Protein AF-A0A0S2TC74-F1 (afdb_monomer)

Radius of gyration: 46.34 Å; Cα contacts (8 Å, |Δi|>4): 31; chains: 1; bounding box: 77×21×131 Å

Secondary structure (DSSP, 8-state):
-HHHHHHHHHHHHHHHHHHHHHHHHHHHHHHHHHHHHHHHHHHHHHHHHHHHHHHHHHHHHHHHHHHHHHHHHHHHHHHHT-HHHHHHHHHHHHHHTT--HHHHHHTT--HHHHHHHHHHHTTTT--

Mean predicted aligned error: 14.44 Å

InterPro domains:
  IPR021244 Protein of unknown function DUF2802 [PF10975] (56-122)

pLDDT: mean 86.92, std 10.77, range [38.88, 97.25]

Organism: NCBI:txid1748243

Solvent-accessible surface area (backbone atoms only — not comparable to full-atom values): 6985 Å² total; per-residue (Å²): 114,67,70,60,54,53,53,52,51,51,50,52,52,52,50,52,52,50,52,52,51,51,53,53,51,52,53,51,50,52,49,54,51,50,55,51,49,54,52,50,54,51,52,53,52,53,48,51,52,50,50,53,51,52,52,51,49,51,55,50,50,53,51,50,53,51,53,51,50,57,49,50,55,51,47,53,50,50,67,74,59,41,61,65,62,54,50,52,53,54,45,49,54,39,39,66,72,68,54,52,60,74,54,40,34,72,74,73,41,52,66,73,55,28,54,50,48,46,66,72,53,45,68,75,64,76,119

Sequence (127 aa):
MDNLVYIAAVLSLVLVVCVVLLAKRQSRLQRGLAENRERIDHLMDELKALYAGAAGQGSHIARIEEQIGQLSDRQEQIDEQDPTSQSYSEAIELIQSGASVDELVRHGLRREEAELLMRLHGEQSLD

Structure (mmCIF, N/CA/C/O backbone):
data_AF-A0A0S2TC74-F1
#
_entry.id   AF-A0A0S2TC74-F1
#
loop_
_atom_site.group_PDB
_atom_site.id
_atom_site.type_symbol
_atom_site.label_atom_id
_atom_site.label_alt_id
_atom_site.label_comp_id
_atom_site.label_asym_id
_atom_site.label_entity_id
_atom_site.label_seq_id
_atom_site.pdbx_PDB_ins_code
_atom_site.Cartn_x
_atom_site.Cartn_y
_atom_site.Cartn_z
_atom_site.occupancy
_atom_site.B_iso_or_equiv
_atom_site.auth_seq_id
_atom_site.auth_comp_id
_atom_site.auth_asym_id
_atom_site.auth_atom_id
_atom_site.pdbx_PDB_model_num
ATOM 1 N N . MET A 1 1 ? 43.064 4.650 -62.758 1.00 68.62 1 MET A N 1
ATOM 2 C CA . MET A 1 1 ? 41.600 4.843 -62.660 1.00 68.62 1 MET A CA 1
ATOM 3 C C . MET A 1 1 ? 40.985 3.757 -61.785 1.00 68.62 1 MET A C 1
ATOM 5 O O . MET A 1 1 ? 40.248 4.093 -60.870 1.00 68.62 1 MET A O 1
ATOM 9 N N . ASP A 1 2 ? 41.376 2.493 -61.962 1.00 85.44 2 ASP A N 1
ATOM 10 C CA . ASP A 1 2 ? 40.786 1.348 -61.245 1.00 85.44 2 ASP A CA 1
ATOM 11 C C . ASP A 1 2 ? 40.961 1.400 -59.717 1.00 85.44 2 ASP A C 1
ATOM 13 O O . ASP A 1 2 ? 40.002 1.192 -58.980 1.00 85.44 2 ASP A O 1
ATOM 17 N N . ASN A 1 3 ? 42.136 1.798 -59.213 1.00 89.69 3 ASN A N 1
ATOM 18 C CA . ASN A 1 3 ? 42.387 1.888 -57.764 1.00 89.69 3 ASN A CA 1
ATOM 19 C C . ASN A 1 3 ? 41.469 2.895 -57.041 1.00 89.69 3 ASN A C 1
ATOM 21 O O . ASN A 1 3 ? 41.088 2.663 -55.897 1.00 89.69 3 ASN A O 1
ATOM 25 N N . LEU A 1 4 ? 41.081 3.995 -57.701 1.00 91.56 4 LEU A N 1
ATOM 26 C CA . LEU A 1 4 ? 40.156 4.989 -57.136 1.00 91.56 4 LEU A CA 1
ATOM 27 C C . LEU A 1 4 ? 38.737 4.422 -57.001 1.00 91.56 4 LEU A C 1
ATOM 29 O O . LEU A 1 4 ? 38.070 4.671 -55.998 1.00 91.56 4 LEU A O 1
ATOM 33 N N . VAL A 1 5 ? 38.301 3.621 -57.978 1.00 93.69 5 VAL A N 1
ATOM 34 C CA . VAL A 1 5 ? 36.987 2.963 -57.960 1.00 93.69 5 VAL A CA 1
ATOM 35 C C . VAL A 1 5 ? 36.926 1.921 -56.841 1.00 93.69 5 VAL A C 1
ATOM 37 O O . VAL A 1 5 ? 35.947 1.890 -56.097 1.00 93.69 5 VAL A O 1
ATOM 40 N N . TYR A 1 6 ? 37.988 1.131 -56.648 1.00 94.62 6 TYR A N 1
ATOM 41 C CA . TYR A 1 6 ? 38.063 0.176 -55.537 1.00 94.62 6 TYR A CA 1
ATOM 42 C C . TYR A 1 6 ? 38.014 0.863 -54.166 1.00 94.62 6 TYR A C 1
ATOM 44 O O . TYR A 1 6 ? 37.266 0.424 -53.292 1.00 94.62 6 TYR A O 1
ATOM 52 N N . ILE A 1 7 ? 38.750 1.964 -53.975 1.00 95.38 7 ILE A N 1
ATOM 53 C CA . ILE A 1 7 ? 38.735 2.715 -52.709 1.00 95.38 7 ILE A CA 1
ATOM 54 C C . ILE A 1 7 ? 37.337 3.283 -52.431 1.00 95.38 7 ILE A C 1
ATOM 56 O O . ILE A 1 7 ? 36.836 3.141 -51.316 1.00 95.38 7 ILE A O 1
ATOM 60 N N . ALA A 1 8 ? 36.681 3.871 -53.437 1.00 94.94 8 ALA A N 1
ATOM 61 C CA . ALA A 1 8 ? 35.322 4.396 -53.301 1.00 94.94 8 ALA A CA 1
ATOM 62 C C . ALA A 1 8 ? 34.301 3.294 -52.963 1.00 94.94 8 ALA A C 1
ATOM 64 O O . ALA A 1 8 ? 33.454 3.483 -52.087 1.00 94.94 8 ALA A O 1
ATOM 65 N N . ALA A 1 9 ? 34.415 2.120 -53.594 1.00 94.69 9 ALA A N 1
ATOM 66 C CA . ALA A 1 9 ? 33.554 0.975 -53.313 1.00 94.69 9 ALA A CA 1
ATOM 67 C C . ALA A 1 9 ? 33.717 0.481 -51.866 1.00 94.69 9 ALA A C 1
ATOM 69 O O . ALA A 1 9 ? 32.721 0.316 -51.159 1.00 94.69 9 ALA A O 1
ATOM 70 N N . VAL A 1 10 ? 34.955 0.329 -51.383 1.00 96.31 10 VAL A N 1
ATOM 71 C CA . VAL A 1 10 ? 35.228 -0.089 -49.997 1.00 96.31 10 VAL A CA 1
ATOM 72 C C . VAL A 1 10 ? 34.721 0.948 -48.993 1.00 96.31 10 VAL A C 1
ATOM 74 O O . VAL A 1 10 ? 34.075 0.578 -48.015 1.00 96.31 10 VAL A O 1
ATOM 77 N N . LEU A 1 11 ? 34.935 2.243 -49.245 1.00 96.38 11 LEU A N 1
ATOM 78 C CA . LEU A 1 11 ? 34.415 3.319 -48.393 1.00 96.38 11 LEU A CA 1
ATOM 79 C C . LEU A 1 11 ? 32.886 3.294 -48.302 1.00 96.38 11 LEU A C 1
ATOM 81 O O . LEU A 1 11 ? 32.336 3.408 -47.207 1.00 96.38 11 LEU A O 1
ATOM 85 N N . SER A 1 12 ? 32.202 3.094 -49.432 1.00 95.00 12 SER A N 1
ATOM 86 C CA . SER A 1 12 ? 30.740 2.990 -49.457 1.00 95.00 12 SER A CA 1
ATOM 87 C C . SER A 1 12 ? 30.239 1.775 -48.669 1.00 95.00 12 SER A C 1
ATOM 89 O O . SER A 1 12 ? 29.293 1.895 -47.891 1.00 95.00 12 SER A O 1
ATOM 91 N N . LEU A 1 13 ? 30.924 0.630 -48.778 1.00 96.69 13 LEU A N 1
ATOM 92 C CA . LEU A 1 13 ? 30.595 -0.582 -48.034 1.00 96.69 13 LEU A CA 1
ATOM 93 C C . LEU A 1 13 ? 30.761 -0.367 -46.524 1.00 96.69 13 LEU A C 1
ATOM 95 O O . LEU A 1 13 ? 29.863 -0.696 -45.751 1.00 96.69 13 LEU A O 1
ATOM 99 N N . VAL A 1 14 ? 31.882 0.224 -46.101 1.00 97.00 14 VAL A N 1
ATOM 100 C CA . VAL A 1 14 ? 32.150 0.534 -44.688 1.00 97.00 14 VAL A CA 1
ATOM 101 C C . VAL A 1 14 ? 31.098 1.492 -44.135 1.00 97.00 14 VAL A C 1
ATOM 103 O O . VAL A 1 14 ? 30.603 1.285 -43.026 1.00 97.00 14 VAL A O 1
ATOM 106 N N . LEU A 1 15 ? 30.710 2.507 -44.910 1.00 97.12 15 LEU A N 1
ATOM 107 C CA . LEU A 1 15 ? 29.690 3.467 -44.501 1.00 97.12 15 LEU A CA 1
ATOM 108 C C . LEU A 1 15 ? 28.323 2.793 -44.324 1.00 97.12 15 LEU A C 1
ATOM 110 O O . LEU A 1 15 ? 27.679 2.998 -43.296 1.00 97.12 15 LEU A O 1
ATOM 114 N N . VAL A 1 16 ? 27.916 1.928 -45.258 1.00 97.25 16 VAL A N 1
ATOM 115 C CA . VAL A 1 16 ? 26.671 1.148 -45.143 1.00 97.25 16 VAL A CA 1
ATOM 116 C C . VAL A 1 16 ? 26.697 0.246 -43.908 1.00 97.25 16 VAL A C 1
ATOM 118 O O . VAL A 1 16 ? 25.743 0.246 -43.129 1.00 97.25 16 VAL A O 1
ATOM 121 N N . VAL A 1 17 ? 27.796 -0.478 -43.674 1.00 97.25 17 VAL A N 1
ATOM 122 C CA . VAL A 1 17 ? 27.943 -1.336 -42.487 1.00 97.25 17 VAL A CA 1
ATOM 123 C C . VAL A 1 17 ? 27.847 -0.507 -41.202 1.00 97.25 17 VAL A C 1
ATOM 125 O O . VAL A 1 17 ? 27.130 -0.892 -40.277 1.00 97.25 17 VAL A O 1
ATOM 128 N N . CYS A 1 18 ? 28.507 0.652 -41.154 1.00 96.94 18 CYS A N 1
ATOM 129 C CA . CYS A 1 18 ? 28.471 1.556 -40.006 1.00 96.94 18 CYS A CA 1
ATOM 130 C C . CYS A 1 18 ? 27.044 2.049 -39.712 1.00 96.94 18 CYS A C 1
ATOM 132 O O . CYS A 1 18 ? 26.572 1.936 -38.579 1.00 96.94 18 CYS A O 1
ATOM 134 N N . VAL A 1 19 ? 26.312 2.496 -40.739 1.00 97.25 19 VAL A N 1
ATOM 135 C CA . VAL A 1 19 ? 24.911 2.933 -40.611 1.00 97.25 19 VAL A CA 1
ATOM 136 C C . VAL A 1 19 ? 24.017 1.799 -40.101 1.00 97.25 19 VAL A C 1
ATOM 138 O O . VAL A 1 19 ? 23.219 2.009 -39.186 1.00 97.25 19 VAL A O 1
ATOM 141 N N . VAL A 1 20 ? 24.178 0.578 -40.620 1.00 97.19 20 VAL A N 1
ATOM 142 C CA . VAL A 1 20 ? 23.394 -0.589 -40.178 1.00 97.19 20 VAL A CA 1
ATOM 143 C C . VAL A 1 20 ? 23.673 -0.934 -38.712 1.00 97.19 20 VAL A C 1
ATOM 145 O O . VAL A 1 20 ? 22.743 -1.246 -37.964 1.00 97.19 20 VAL A O 1
ATOM 148 N N . LEU A 1 21 ? 24.932 -0.871 -38.269 1.00 96.75 21 LEU A N 1
ATOM 149 C CA . LEU A 1 21 ? 25.292 -1.128 -36.872 1.00 96.75 21 LEU A CA 1
ATOM 150 C C . LEU A 1 21 ? 24.722 -0.062 -35.929 1.00 96.75 21 LEU A C 1
ATOM 152 O O . LEU A 1 21 ? 24.173 -0.412 -34.880 1.00 96.75 21 LEU A O 1
ATOM 156 N N . LEU A 1 22 ? 24.795 1.216 -36.313 1.00 96.00 22 LEU A N 1
ATOM 157 C CA . LEU A 1 22 ? 24.214 2.317 -35.543 1.00 96.00 22 LEU A CA 1
ATOM 158 C C . LEU A 1 22 ? 22.690 2.189 -35.445 1.00 96.00 22 LEU A C 1
ATOM 160 O O . LEU A 1 22 ? 22.151 2.254 -34.340 1.00 96.00 22 LEU A O 1
ATOM 164 N N . ALA A 1 23 ? 22.007 1.893 -36.554 1.00 95.88 23 ALA A N 1
ATOM 165 C CA . ALA A 1 23 ? 20.561 1.673 -36.570 1.00 95.88 23 ALA A CA 1
ATOM 166 C C . ALA A 1 23 ? 20.149 0.493 -35.672 1.00 95.88 23 ALA A C 1
ATOM 168 O O . ALA A 1 23 ? 19.209 0.599 -34.880 1.00 95.88 23 ALA A O 1
ATOM 169 N N . LYS A 1 24 ? 20.893 -0.623 -35.720 1.00 95.75 24 LYS A N 1
ATOM 170 C CA . LYS A 1 24 ? 20.659 -1.770 -34.827 1.00 95.75 24 L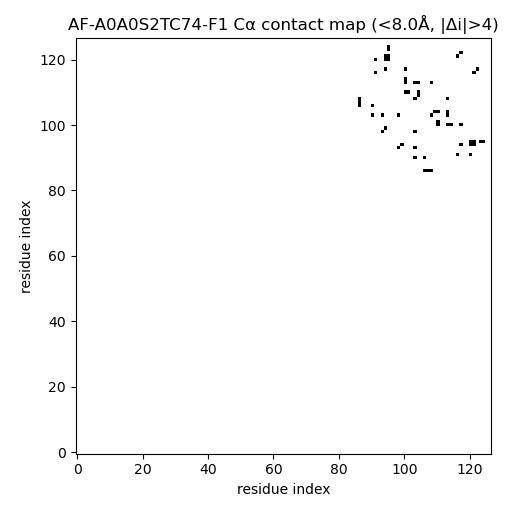YS A CA 1
ATOM 171 C C . LYS A 1 24 ? 20.867 -1.405 -33.360 1.00 95.75 24 LYS A C 1
ATOM 173 O O . LYS A 1 24 ? 20.066 -1.807 -32.517 1.00 95.75 24 LYS A O 1
ATOM 178 N N . ARG A 1 25 ? 21.922 -0.653 -33.038 1.00 94.94 25 ARG A N 1
ATOM 179 C CA . ARG A 1 25 ? 22.205 -0.215 -31.665 1.00 94.94 25 ARG A CA 1
ATOM 180 C C . ARG A 1 25 ? 21.110 0.714 -31.144 1.00 94.94 25 ARG A C 1
ATOM 182 O O . ARG A 1 25 ? 20.646 0.528 -30.024 1.00 94.94 25 ARG A O 1
ATOM 189 N N . GLN A 1 26 ? 20.658 1.651 -31.971 1.00 94.81 26 GLN A N 1
ATOM 190 C CA . GLN A 1 26 ? 19.588 2.581 -31.626 1.00 94.81 26 GLN A CA 1
ATOM 191 C C . GLN A 1 26 ? 18.256 1.860 -31.408 1.00 94.81 26 GLN A C 1
ATOM 193 O O . GLN A 1 26 ? 17.584 2.120 -30.415 1.00 94.81 26 GLN A O 1
ATOM 198 N N . SER A 1 27 ? 17.921 0.885 -32.256 1.00 94.00 27 SER A N 1
ATOM 199 C CA . SER A 1 27 ? 16.719 0.066 -32.069 1.00 94.00 27 SER A CA 1
ATOM 200 C C . SER A 1 27 ? 16.766 -0.748 -30.769 1.00 94.00 27 SER A C 1
ATOM 202 O O . SER A 1 27 ? 15.769 -0.819 -30.055 1.00 94.00 27 SER A O 1
ATOM 204 N N . ARG A 1 28 ? 17.926 -1.312 -30.403 1.00 94.00 28 ARG A N 1
ATOM 205 C CA . ARG A 1 28 ? 18.093 -2.021 -29.119 1.00 94.00 28 ARG A CA 1
ATOM 206 C C . ARG A 1 28 ? 17.899 -1.099 -27.918 1.00 94.00 28 ARG A C 1
ATOM 208 O O . ARG A 1 28 ? 17.214 -1.479 -26.976 1.00 94.00 28 ARG A O 1
ATOM 215 N N . LEU A 1 29 ? 18.473 0.103 -27.966 1.00 93.50 29 LEU A N 1
ATOM 216 C CA . LEU A 1 29 ? 18.307 1.096 -26.903 1.00 93.50 29 LEU A CA 1
ATOM 217 C C . LEU A 1 29 ? 16.848 1.540 -26.774 1.00 93.50 29 LEU A C 1
ATOM 219 O O . LEU A 1 29 ? 16.334 1.601 -25.665 1.00 93.50 29 LEU A O 1
ATOM 223 N N . GLN A 1 30 ? 16.164 1.790 -27.893 1.00 94.81 30 GLN A N 1
ATOM 224 C CA . GLN A 1 30 ? 14.746 2.152 -27.881 1.00 94.81 30 GLN A CA 1
ATOM 225 C C . GLN A 1 30 ? 13.869 1.046 -27.291 1.00 94.81 30 GLN A C 1
ATOM 227 O O . GLN A 1 30 ? 12.974 1.348 -26.509 1.00 94.81 30 GLN A O 1
ATOM 232 N N . ARG A 1 31 ? 14.150 -0.225 -27.606 1.00 94.12 31 ARG A N 1
ATOM 233 C CA . ARG A 1 31 ? 13.446 -1.365 -26.999 1.00 94.12 31 ARG A CA 1
ATOM 234 C C . ARG A 1 31 ? 13.672 -1.434 -25.492 1.00 94.12 31 ARG A C 1
ATOM 236 O O . ARG A 1 31 ? 12.702 -1.501 -24.754 1.00 94.12 31 ARG A O 1
ATOM 243 N N . GLY A 1 32 ? 14.920 -1.312 -25.036 1.00 93.94 32 GLY A N 1
ATOM 244 C CA . GLY A 1 32 ? 15.220 -1.305 -23.601 1.00 93.94 32 GLY A CA 1
ATOM 245 C C . GLY A 1 32 ? 14.570 -0.133 -22.855 1.00 93.94 32 GLY A C 1
ATOM 246 O O . GLY A 1 32 ? 14.097 -0.299 -21.735 1.00 93.94 32 GLY A O 1
ATOM 247 N N . LEU A 1 33 ? 14.491 1.046 -23.480 1.00 94.25 33 LEU A N 1
ATOM 248 C CA . LEU A 1 33 ? 13.768 2.190 -22.917 1.00 94.25 33 LEU A CA 1
ATOM 249 C C . LEU A 1 33 ? 12.257 1.942 -22.847 1.00 94.25 33 LEU A C 1
ATOM 251 O O . LEU A 1 33 ? 11.642 2.316 -21.852 1.00 94.25 33 LEU A O 1
ATOM 255 N N . ALA A 1 34 ? 11.670 1.320 -23.872 1.00 95.19 34 ALA A N 1
ATOM 256 C CA . ALA A 1 34 ? 10.252 0.972 -23.878 1.00 95.19 34 ALA A CA 1
ATOM 257 C C . ALA A 1 34 ? 9.921 -0.051 -22.780 1.00 95.19 34 ALA A C 1
ATOM 259 O O . ALA A 1 34 ? 9.014 0.190 -21.992 1.00 95.19 34 ALA A O 1
ATOM 260 N N . GLU A 1 35 ? 10.716 -1.117 -22.658 1.00 95.81 35 GLU A N 1
ATOM 261 C CA . GLU A 1 35 ? 10.562 -2.134 -21.607 1.00 95.81 35 GLU A CA 1
ATOM 262 C C . GLU A 1 35 ? 10.711 -1.534 -20.203 1.00 95.81 35 GLU A C 1
ATOM 264 O O . GLU A 1 35 ? 9.928 -1.827 -19.303 1.00 95.81 35 GLU A O 1
ATOM 269 N N . ASN A 1 36 ? 11.702 -0.662 -19.993 1.00 94.94 36 ASN A N 1
ATOM 270 C CA . ASN A 1 36 ? 11.870 0.007 -18.703 1.00 94.94 36 ASN A CA 1
ATOM 271 C C . ASN A 1 36 ? 10.698 0.934 -18.382 1.00 94.94 36 ASN A C 1
ATOM 273 O O . ASN A 1 36 ? 10.300 1.023 -17.225 1.00 94.94 36 ASN A O 1
ATOM 277 N N . ARG A 1 37 ? 10.145 1.618 -19.387 1.00 96.12 37 ARG A N 1
ATOM 278 C CA . ARG A 1 37 ? 8.983 2.486 -19.198 1.00 96.12 37 ARG A CA 1
ATOM 279 C C . ARG A 1 37 ? 7.748 1.683 -18.805 1.00 96.12 37 ARG A C 1
ATOM 281 O O . ARG A 1 37 ? 7.101 2.038 -17.832 1.00 96.12 37 ARG A O 1
ATOM 288 N N . GLU A 1 38 ? 7.504 0.567 -19.482 1.00 95.94 38 GLU A N 1
ATOM 289 C CA . GLU A 1 38 ? 6.420 -0.360 -19.146 1.00 95.94 38 GLU A CA 1
ATOM 290 C C . GLU A 1 38 ? 6.559 -0.898 -17.713 1.00 95.94 38 GLU A C 1
ATOM 292 O O . GLU A 1 38 ? 5.596 -0.906 -16.951 1.00 95.94 38 GLU A O 1
ATOM 297 N N . ARG A 1 39 ? 7.778 -1.259 -17.289 1.00 95.62 39 ARG A N 1
ATOM 298 C CA . ARG A 1 39 ? 8.043 -1.670 -15.898 1.00 95.62 39 ARG A CA 1
ATOM 299 C C . ARG A 1 39 ? 7.765 -0.559 -14.890 1.00 95.62 39 ARG A C 1
ATOM 301 O O . ARG A 1 39 ? 7.219 -0.836 -13.829 1.00 95.62 39 ARG A O 1
ATOM 308 N N . ILE A 1 40 ? 8.162 0.677 -15.195 1.00 96.38 40 ILE A N 1
ATOM 309 C CA . ILE A 1 40 ? 7.898 1.828 -14.323 1.00 96.38 40 ILE A CA 1
ATOM 310 C C . ILE A 1 40 ? 6.392 2.058 -14.196 1.00 96.38 40 ILE A C 1
ATOM 312 O O . ILE A 1 40 ? 5.910 2.236 -13.081 1.00 96.38 40 ILE A O 1
ATOM 316 N N . ASP A 1 41 ? 5.661 2.012 -15.309 1.00 96.81 41 ASP A N 1
ATOM 317 C CA . ASP A 1 41 ? 4.212 2.207 -15.317 1.00 96.81 41 ASP A CA 1
ATOM 318 C C . ASP A 1 41 ? 3.511 1.115 -14.487 1.00 96.81 41 ASP A C 1
ATOM 320 O O . ASP A 1 41 ? 2.700 1.431 -13.616 1.00 96.81 41 ASP A O 1
ATOM 324 N N . HIS A 1 42 ? 3.914 -0.152 -14.643 1.00 96.19 42 HIS A N 1
ATOM 325 C CA . HIS A 1 42 ? 3.417 -1.252 -13.810 1.00 96.19 42 HIS A CA 1
ATOM 326 C C . HIS A 1 42 ? 3.703 -1.058 -12.315 1.00 96.19 42 HIS A C 1
ATOM 328 O O . HIS A 1 42 ? 2.797 -1.203 -11.495 1.00 96.19 42 HIS A O 1
ATOM 334 N N . LEU A 1 43 ? 4.934 -0.690 -11.947 1.00 95.38 43 LEU A N 1
ATOM 335 C CA . LEU A 1 43 ? 5.296 -0.442 -10.547 1.00 95.38 43 LEU A CA 1
ATOM 336 C C . LEU A 1 43 ? 4.527 0.744 -9.953 1.00 95.38 43 LEU A C 1
ATOM 338 O O . LEU A 1 43 ? 4.161 0.718 -8.778 1.00 95.38 43 LEU A O 1
ATOM 342 N N . MET A 1 44 ? 4.265 1.788 -10.744 1.00 96.50 44 MET A N 1
ATOM 343 C CA . MET A 1 44 ? 3.442 2.916 -10.305 1.00 96.50 44 MET A CA 1
ATOM 344 C C . MET A 1 44 ? 2.005 2.482 -10.017 1.00 96.50 44 MET A C 1
ATOM 346 O O . MET A 1 44 ? 1.408 2.967 -9.056 1.00 96.50 44 MET A O 1
ATOM 350 N N . ASP A 1 45 ? 1.446 1.581 -10.821 1.00 95.56 45 ASP A N 1
ATOM 351 C CA . ASP A 1 45 ? 0.092 1.075 -10.612 1.00 95.56 45 ASP A CA 1
ATOM 352 C C . ASP A 1 45 ? 0.002 0.132 -9.404 1.00 95.56 45 ASP A C 1
ATOM 354 O O . ASP A 1 45 ? -0.921 0.269 -8.597 1.00 95.56 45 ASP A O 1
ATOM 358 N N . GLU A 1 46 ? 0.996 -0.736 -9.194 1.00 95.75 46 GLU A N 1
ATOM 359 C CA . GLU A 1 46 ? 1.110 -1.532 -7.963 1.00 95.75 46 GLU A CA 1
ATOM 360 C C . GLU A 1 46 ? 1.228 -0.642 -6.719 1.00 95.75 46 GLU A C 1
ATOM 362 O O . GLU A 1 46 ? 0.549 -0.874 -5.716 1.00 95.75 46 GLU A O 1
ATOM 367 N N . LEU A 1 47 ? 2.032 0.425 -6.785 1.00 95.31 47 LEU A N 1
ATOM 368 C CA . LEU A 1 47 ? 2.184 1.374 -5.684 1.00 95.31 47 LEU A CA 1
ATOM 369 C C . LEU A 1 47 ? 0.870 2.105 -5.371 1.00 95.31 47 LEU A C 1
ATOM 371 O O . LEU A 1 47 ? 0.533 2.277 -4.200 1.00 95.31 47 LEU A O 1
ATOM 375 N N . LYS A 1 48 ? 0.104 2.514 -6.391 1.00 93.69 48 LYS A N 1
ATOM 376 C CA . LYS A 1 48 ? -1.227 3.115 -6.192 1.00 93.69 48 LYS A CA 1
ATOM 377 C C . LYS A 1 48 ? -2.185 2.135 -5.520 1.00 93.69 48 LYS A C 1
ATOM 379 O O . LYS A 1 48 ? -2.913 2.537 -4.615 1.00 93.69 48 LYS A O 1
ATOM 384 N N . ALA A 1 49 ? -2.181 0.86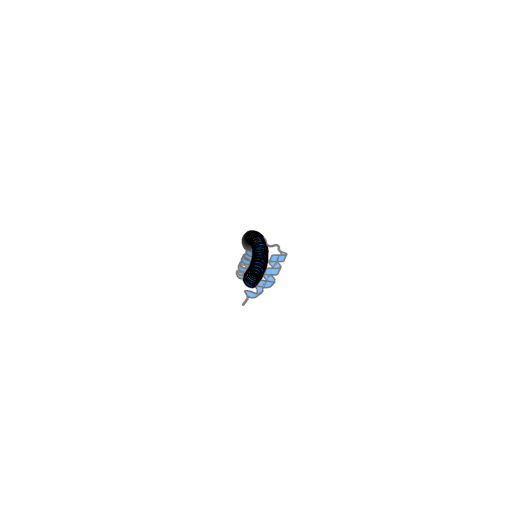9 -5.938 1.00 92.62 49 ALA A N 1
ATOM 385 C CA . ALA A 1 49 ? -3.014 -0.165 -5.332 1.00 92.62 49 ALA A CA 1
ATOM 386 C C . ALA A 1 49 ? -2.633 -0.408 -3.862 1.00 92.62 49 ALA A C 1
ATOM 388 O O . ALA A 1 49 ? -3.510 -0.446 -2.999 1.00 92.62 49 ALA A O 1
ATOM 389 N N . LEU A 1 50 ? -1.332 -0.484 -3.561 1.00 93.75 50 LEU A N 1
ATOM 390 C CA . LEU A 1 50 ? -0.814 -0.571 -2.193 1.00 93.75 50 LEU A CA 1
ATOM 391 C C . LEU A 1 50 ? -1.220 0.639 -1.350 1.00 93.75 50 LEU A C 1
ATOM 393 O O . LEU A 1 50 ? -1.680 0.465 -0.225 1.00 93.75 50 LEU A O 1
ATOM 397 N N . TYR A 1 51 ? -1.098 1.855 -1.886 1.00 89.38 51 TYR A N 1
ATOM 398 C CA . TYR A 1 51 ? -1.492 3.075 -1.183 1.00 89.38 51 TYR A CA 1
ATOM 399 C C . TYR A 1 51 ? -2.995 3.100 -0.886 1.00 89.38 51 TYR A C 1
ATOM 401 O O . TYR A 1 51 ? -3.396 3.397 0.238 1.00 89.38 51 TYR A O 1
ATOM 409 N N . ALA A 1 52 ? -3.831 2.734 -1.861 1.00 85.50 52 ALA A N 1
ATOM 410 C CA . ALA A 1 52 ? -5.275 2.624 -1.669 1.00 85.50 52 ALA A CA 1
ATOM 411 C C . ALA A 1 52 ? -5.631 1.560 -0.615 1.00 85.50 52 ALA A C 1
ATOM 413 O O . ALA A 1 52 ? -6.476 1.805 0.247 1.00 85.50 52 ALA A O 1
ATOM 414 N N . GLY A 1 53 ? -4.951 0.408 -0.639 1.00 86.69 53 GLY A N 1
ATOM 415 C CA . GLY A 1 53 ? -5.104 -0.643 0.366 1.00 86.69 53 GLY A CA 1
ATOM 416 C C . GLY A 1 53 ? -4.693 -0.186 1.768 1.00 86.69 53 GLY A C 1
ATOM 417 O O . GLY A 1 53 ? -5.448 -0.374 2.720 1.00 86.69 53 GLY A O 1
ATOM 418 N N . ALA A 1 54 ? -3.540 0.475 1.893 1.00 86.88 54 ALA A N 1
ATOM 419 C CA . ALA A 1 54 ? -3.034 1.002 3.159 1.00 86.88 54 ALA A CA 1
ATOM 420 C C . ALA A 1 54 ? -3.943 2.101 3.734 1.00 86.88 54 ALA A C 1
ATOM 422 O O . ALA A 1 54 ? -4.245 2.088 4.926 1.00 86.88 54 ALA A O 1
ATOM 423 N N . ALA A 1 55 ? -4.440 3.014 2.894 1.00 82.88 55 ALA A N 1
ATOM 424 C CA . ALA A 1 55 ? -5.403 4.035 3.306 1.00 82.88 55 ALA A CA 1
ATOM 425 C C . ALA A 1 55 ? -6.726 3.409 3.786 1.00 82.88 55 ALA A C 1
ATOM 427 O O . ALA A 1 55 ? -7.256 3.794 4.831 1.00 82.88 55 ALA A O 1
ATOM 428 N N . GLY A 1 56 ? -7.229 2.396 3.070 1.00 83.06 56 GLY A N 1
ATOM 429 C CA . GLY A 1 56 ? -8.403 1.628 3.489 1.00 83.06 56 GLY A CA 1
ATOM 430 C C . GLY A 1 56 ? -8.190 0.941 4.839 1.00 83.06 56 GLY A C 1
ATOM 431 O O . GLY A 1 56 ? -9.038 1.039 5.727 1.00 83.06 56 GLY A O 1
ATOM 432 N N . GLN A 1 57 ? -7.028 0.323 5.041 1.00 84.19 57 GLN A N 1
ATOM 433 C CA . GLN A 1 57 ? -6.679 -0.317 6.306 1.00 84.19 57 GLN A CA 1
ATOM 434 C C . GLN A 1 57 ? -6.567 0.688 7.462 1.00 84.19 57 GLN A C 1
ATOM 436 O O . GLN A 1 57 ? -7.061 0.398 8.547 1.00 84.19 57 GLN A O 1
ATOM 441 N N . GLY A 1 58 ? -6.033 1.890 7.227 1.00 84.81 58 GLY A N 1
ATOM 442 C CA . GLY A 1 58 ? -6.020 2.966 8.225 1.00 84.81 58 GLY A CA 1
ATOM 443 C C . GLY A 1 58 ? -7.426 3.362 8.686 1.00 84.81 58 GLY A C 1
ATOM 444 O O . GLY A 1 58 ? -7.678 3.470 9.883 1.00 84.81 58 GLY A O 1
ATOM 445 N N . SER A 1 59 ? -8.376 3.484 7.753 1.00 84.00 59 SER A N 1
ATOM 446 C CA . SER A 1 59 ? -9.779 3.758 8.103 1.00 84.00 59 SER A CA 1
ATOM 447 C C . SER A 1 59 ? -10.438 2.612 8.883 1.00 84.00 59 SER A C 1
ATOM 449 O O . SER A 1 59 ? -11.256 2.850 9.772 1.00 84.00 59 SER A O 1
ATOM 451 N N . HIS A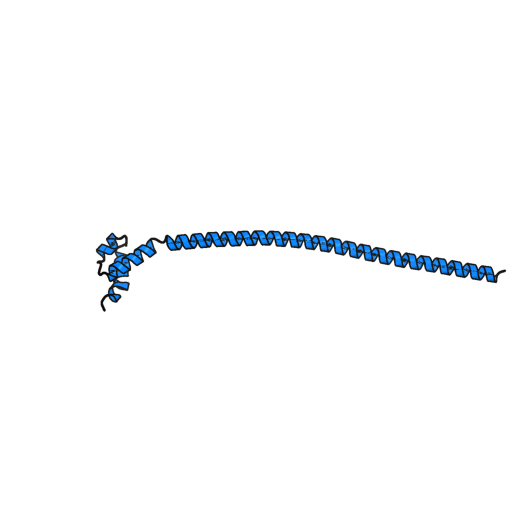 1 60 ? -10.059 1.364 8.588 1.00 86.75 60 HIS A N 1
ATOM 452 C CA . HIS A 1 60 ? -10.555 0.201 9.314 1.00 86.75 60 HIS A CA 1
ATOM 453 C C . HIS A 1 60 ? -10.014 0.152 10.745 1.00 86.75 60 HIS A C 1
ATOM 455 O O . HIS A 1 60 ? -10.788 -0.094 11.666 1.00 86.75 60 HIS A O 1
ATOM 461 N N . ILE A 1 61 ? -8.722 0.443 10.928 1.00 90.88 61 ILE A N 1
ATOM 462 C CA . ILE A 1 61 ? -8.082 0.540 12.245 1.00 90.88 61 ILE A CA 1
ATOM 463 C C . ILE A 1 61 ? -8.751 1.634 13.076 1.00 90.88 61 ILE A C 1
ATOM 465 O O . ILE A 1 61 ? -9.188 1.347 14.183 1.00 90.88 61 ILE A O 1
ATOM 469 N N . ALA A 1 62 ? -8.940 2.834 12.520 1.00 89.56 62 ALA A N 1
ATOM 470 C CA . ALA A 1 62 ? -9.601 3.932 13.229 1.00 89.56 62 ALA A CA 1
ATOM 471 C C . ALA A 1 62 ? -11.023 3.561 13.692 1.00 89.56 62 ALA A C 1
ATOM 473 O O . ALA A 1 62 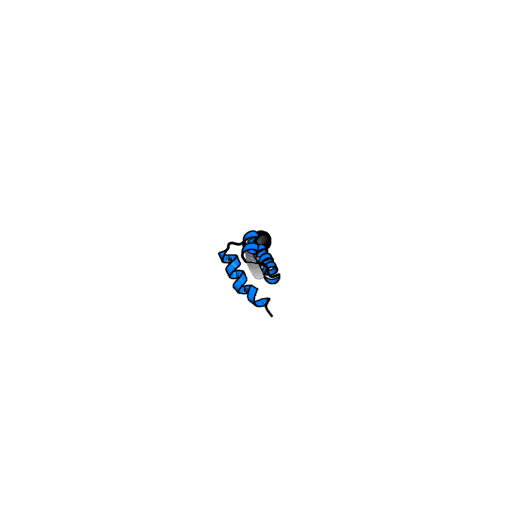? -11.419 3.868 14.813 1.00 89.56 62 ALA A O 1
ATOM 474 N N . ARG A 1 63 ? -11.788 2.841 12.858 1.00 91.69 63 ARG A N 1
ATOM 475 C CA . ARG A 1 63 ? -13.115 2.338 13.246 1.00 91.69 63 ARG A CA 1
ATOM 476 C C . ARG A 1 63 ? -13.031 1.292 14.362 1.00 91.69 63 ARG A C 1
ATOM 478 O O . ARG A 1 63 ? -13.887 1.289 15.239 1.00 91.69 63 ARG A O 1
ATOM 485 N N . ILE A 1 64 ? -12.050 0.391 14.318 1.00 92.12 64 ILE A N 1
ATOM 486 C CA . ILE A 1 64 ? -11.849 -0.605 15.380 1.00 92.12 64 ILE A CA 1
ATOM 487 C C . ILE A 1 64 ? -11.486 0.095 16.694 1.00 92.12 64 ILE A C 1
ATOM 489 O O . ILE A 1 64 ? -12.061 -0.239 17.724 1.00 92.12 64 ILE A O 1
ATOM 493 N N . GLU A 1 65 ? -10.588 1.080 16.662 1.00 93.75 65 GLU A N 1
ATOM 494 C CA . GLU A 1 65 ? -10.222 1.881 17.836 1.00 93.75 65 GLU A CA 1
ATOM 495 C C . GLU A 1 65 ? -11.443 2.595 18.433 1.00 93.75 65 GLU A C 1
ATOM 497 O O . GLU A 1 65 ? -11.658 2.528 19.642 1.00 93.75 65 GLU A O 1
ATOM 502 N N . GLU A 1 66 ? -12.299 3.192 17.597 1.00 94.12 66 GLU A N 1
ATOM 503 C CA . GLU A 1 66 ? -13.556 3.807 18.042 1.00 94.12 66 GLU A CA 1
ATOM 504 C C . GLU A 1 66 ? -14.497 2.785 18.702 1.00 94.12 66 GLU A C 1
ATOM 506 O O . GLU A 1 66 ? -15.056 3.043 19.768 1.00 94.12 66 GLU A O 1
ATOM 511 N N . GLN A 1 67 ? -14.657 1.602 18.099 1.00 93.75 67 GLN A N 1
ATOM 512 C CA . GLN A 1 67 ? -15.486 0.535 18.665 1.00 93.75 67 GLN A CA 1
ATOM 513 C C . GLN A 1 67 ? -14.944 0.028 20.004 1.00 93.75 67 GLN A C 1
ATOM 515 O O . GLN A 1 67 ? -15.731 -0.244 20.909 1.00 93.75 67 GLN A O 1
ATOM 520 N N . ILE A 1 68 ? -13.622 -0.088 20.141 1.00 94.75 68 ILE A N 1
ATOM 521 C CA . ILE A 1 68 ? -12.974 -0.466 21.400 1.00 94.75 68 ILE A CA 1
ATOM 522 C C . ILE A 1 68 ? -13.230 0.601 22.467 1.00 94.75 68 ILE A C 1
ATOM 524 O O . ILE A 1 68 ? -13.612 0.240 23.576 1.00 94.75 68 ILE A O 1
ATOM 528 N N . GLY A 1 69 ? -13.094 1.889 22.133 1.00 92.75 69 GLY A N 1
ATOM 529 C CA . GLY A 1 69 ? -13.408 2.988 23.053 1.00 92.75 69 GLY A CA 1
ATOM 530 C C . GLY A 1 69 ? -14.850 2.921 23.557 1.00 92.75 69 GLY A C 1
ATOM 531 O O . GLY A 1 69 ? -15.082 2.858 24.757 1.00 92.75 69 GLY A O 1
ATOM 532 N N . GLN A 1 70 ? -15.819 2.782 22.648 1.00 92.94 70 GLN A N 1
ATOM 533 C CA . GLN A 1 70 ? -17.234 2.651 23.019 1.00 92.94 70 GLN A CA 1
ATOM 534 C C . GLN A 1 7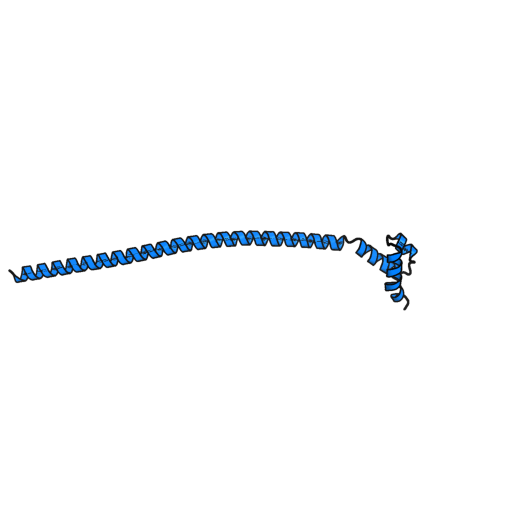0 ? -17.526 1.421 23.889 1.00 92.94 70 GLN A C 1
ATOM 536 O O . GLN A 1 70 ? -18.428 1.451 24.726 1.00 92.94 70 GLN A O 1
ATOM 541 N N . LEU A 1 71 ? -16.823 0.309 23.662 1.00 92.50 71 LEU A N 1
ATOM 542 C CA . LEU A 1 71 ? -16.958 -0.886 24.495 1.00 92.50 71 LEU A CA 1
ATOM 543 C C . LEU A 1 71 ? -16.343 -0.678 25.879 1.00 92.50 71 LEU A C 1
ATOM 545 O O . LEU A 1 71 ? -16.938 -1.125 26.854 1.00 92.50 71 LEU A O 1
ATOM 549 N N . SER A 1 72 ? -15.208 0.017 25.964 1.00 91.88 72 SER A N 1
ATOM 550 C CA . SER A 1 72 ? -14.585 0.394 27.233 1.00 91.88 72 SER A CA 1
ATOM 551 C C . SER A 1 72 ? -15.512 1.287 28.056 1.00 91.88 72 SER A C 1
ATOM 553 O O . SER A 1 72 ? -15.778 0.967 29.208 1.00 91.88 72 SER A O 1
ATOM 555 N N . ASP A 1 73 ? -16.085 2.328 27.446 1.00 90.25 73 ASP A N 1
ATOM 556 C CA . ASP A 1 73 ? -17.015 3.243 28.121 1.00 90.25 73 ASP A CA 1
ATOM 557 C C . ASP A 1 73 ? -18.264 2.505 28.628 1.00 90.25 73 ASP A C 1
ATOM 559 O O . ASP A 1 73 ? -18.773 2.770 29.715 1.00 90.25 73 ASP A O 1
ATOM 563 N N . ARG A 1 74 ? -18.776 1.543 27.847 1.00 88.31 74 ARG A N 1
ATOM 564 C CA . ARG A 1 74 ? -19.899 0.697 28.279 1.00 88.31 74 ARG A CA 1
ATOM 565 C C . ARG A 1 74 ? -19.519 -0.233 29.418 1.00 88.31 74 ARG A C 1
ATOM 567 O O . ARG A 1 74 ? -20.360 -0.472 30.274 1.00 88.31 74 ARG A O 1
ATOM 574 N N . GLN A 1 75 ? -18.308 -0.784 29.407 1.00 85.94 75 GLN A N 1
ATOM 575 C CA . GLN A 1 75 ? -17.834 -1.630 30.496 1.00 85.94 75 GLN A CA 1
ATOM 576 C C . GLN A 1 75 ? -17.724 -0.817 31.784 1.00 85.94 75 GLN A C 1
ATOM 578 O O . GLN A 1 75 ? -18.247 -1.250 32.801 1.00 85.94 75 GLN A O 1
ATOM 583 N N . GLU A 1 76 ? -17.144 0.381 31.715 1.00 84.31 76 GLU A N 1
ATOM 584 C CA . GLU A 1 76 ? -17.058 1.295 32.856 1.00 84.31 76 GLU A CA 1
ATOM 585 C C . GLU A 1 76 ? -18.453 1.660 33.379 1.00 84.31 76 GLU A C 1
ATOM 587 O O . GLU A 1 76 ? -18.705 1.559 34.572 1.00 84.31 76 GLU A O 1
ATOM 592 N N . GLN A 1 77 ? -19.410 1.956 32.493 1.00 82.44 77 GLN A N 1
ATOM 593 C CA . GLN A 1 77 ? -20.798 2.188 32.902 1.00 82.44 77 GLN A CA 1
ATOM 594 C C . GLN A 1 77 ? -21.460 0.967 33.543 1.00 82.44 77 GLN A C 1
ATOM 596 O O . GLN A 1 77 ? -22.268 1.142 34.446 1.00 82.44 77 GLN A O 1
ATOM 601 N N . ILE A 1 78 ? -21.183 -0.249 33.070 1.00 80.75 78 ILE A N 1
ATOM 602 C CA . ILE A 1 78 ? -21.727 -1.476 33.668 1.00 80.75 78 ILE A CA 1
ATOM 603 C C . ILE A 1 78 ? -21.113 -1.706 35.050 1.00 80.75 78 ILE A C 1
ATOM 605 O O . ILE A 1 78 ? -21.846 -2.041 35.976 1.00 80.75 78 ILE A O 1
ATOM 609 N N . ASP A 1 79 ? -19.806 -1.490 35.189 1.00 74.38 79 ASP A N 1
ATOM 610 C CA . ASP A 1 79 ? -19.095 -1.626 36.459 1.00 74.38 79 ASP A CA 1
ATOM 611 C C . ASP A 1 79 ? -19.571 -0.567 37.473 1.00 74.38 79 ASP A C 1
ATOM 613 O O . ASP A 1 79 ? -19.801 -0.890 38.636 1.00 74.38 79 ASP A O 1
ATOM 617 N N . GLU A 1 80 ? -19.805 0.678 37.041 1.00 70.56 80 GLU A N 1
ATOM 618 C CA . GLU A 1 80 ? -20.379 1.739 37.883 1.00 70.56 80 GLU A CA 1
ATOM 619 C C . GLU A 1 80 ? -21.855 1.501 38.229 1.00 70.56 80 GLU A C 1
ATOM 621 O O . GL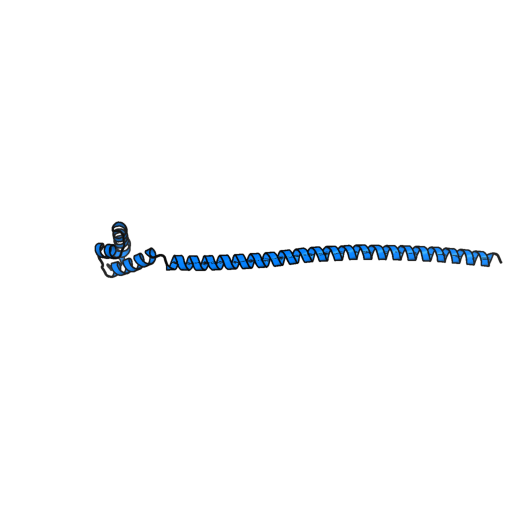U A 1 80 ? -22.320 1.901 39.296 1.00 70.56 80 GLU A O 1
ATOM 626 N N . GLN A 1 81 ? -22.617 0.884 37.323 1.00 65.81 81 GLN A N 1
ATOM 627 C CA . GLN A 1 81 ? -24.050 0.654 37.499 1.00 65.81 81 GLN A CA 1
ATOM 628 C C . GLN A 1 81 ? -24.379 -0.684 38.142 1.00 65.81 81 GLN A C 1
ATOM 630 O O . GLN A 1 81 ? -25.570 -0.948 38.263 1.00 65.81 81 GLN A O 1
ATOM 635 N N . ASP A 1 82 ? -23.410 -1.517 38.542 1.00 68.44 82 ASP A N 1
ATOM 636 C CA . ASP A 1 82 ? -23.685 -2.780 39.232 1.00 68.44 82 ASP A CA 1
ATOM 637 C C . ASP A 1 82 ? -24.276 -2.491 40.631 1.00 68.44 82 ASP A C 1
ATOM 639 O O . ASP A 1 82 ? -23.528 -2.324 41.605 1.00 68.44 82 ASP A O 1
ATOM 643 N N . PRO A 1 83 ? -25.620 -2.440 40.783 1.00 62.53 83 PRO A N 1
ATOM 644 C CA . PRO A 1 83 ? -26.265 -1.966 42.007 1.00 62.53 83 PRO A CA 1
ATOM 645 C C . PRO A 1 83 ? -26.058 -2.975 43.137 1.00 62.53 83 PRO A C 1
ATOM 647 O O . PRO A 1 83 ? -26.111 -2.638 44.319 1.00 62.53 83 PRO A O 1
ATOM 650 N N . THR A 1 84 ? -25.815 -4.232 42.761 1.00 66.25 84 THR A N 1
ATOM 651 C CA . THR A 1 84 ? -25.498 -5.331 43.660 1.00 66.25 84 THR A CA 1
ATOM 652 C C . THR A 1 84 ? -24.152 -5.108 44.340 1.00 66.25 84 THR A C 1
ATOM 654 O O . THR A 1 84 ? -24.060 -5.303 45.548 1.00 66.25 84 THR A O 1
ATOM 657 N N . SER A 1 85 ? -23.133 -4.621 43.624 1.00 66.56 85 SER A N 1
ATOM 658 C CA . SER A 1 85 ? -21.812 -4.348 44.214 1.00 66.56 85 SER A CA 1
ATOM 659 C C . SER A 1 85 ? -21.856 -3.229 45.270 1.00 66.56 85 SER A C 1
ATOM 661 O O . SER A 1 85 ? -21.280 -3.361 46.357 1.00 66.56 85 SER A O 1
ATOM 663 N N . GLN A 1 86 ? -22.617 -2.165 44.998 1.00 68.50 86 GLN A N 1
ATOM 664 C CA . GLN A 1 86 ? -22.827 -1.057 45.926 1.00 68.50 86 GLN A CA 1
ATOM 665 C C . GLN A 1 86 ? -23.669 -1.490 47.139 1.00 68.50 86 GLN A C 1
ATOM 667 O O . GLN A 1 86 ? -23.295 -1.208 48.275 1.00 68.50 86 GLN A O 1
ATOM 672 N N . SER A 1 87 ? -24.728 -2.280 46.922 1.00 75.12 87 SER A N 1
ATOM 673 C CA . SER A 1 87 ? -25.566 -2.839 47.994 1.00 75.12 87 SER A CA 1
ATOM 674 C C . SER A 1 87 ? -24.795 -3.778 48.935 1.00 75.12 87 SER A C 1
ATOM 676 O O . SER A 1 87 ? -24.990 -3.719 50.149 1.00 75.12 87 SER A O 1
ATOM 678 N N . TYR A 1 88 ? -23.876 -4.603 48.416 1.00 82.06 88 TYR A N 1
ATOM 679 C CA . TYR A 1 88 ? -23.010 -5.439 49.255 1.00 82.06 88 TYR A CA 1
ATOM 680 C C . TYR A 1 88 ? -22.005 -4.615 50.065 1.00 82.06 88 TYR A C 1
ATOM 682 O O . TYR A 1 88 ? -21.764 -4.930 51.229 1.00 82.06 88 TYR A O 1
ATOM 690 N N . SER A 1 89 ? -21.446 -3.553 49.481 1.00 81.31 89 SER A N 1
ATOM 691 C CA . SER A 1 89 ? -20.484 -2.680 50.167 1.00 81.31 89 SER A CA 1
ATOM 692 C C . SER A 1 89 ? -21.142 -1.928 51.333 1.00 81.31 89 SER A C 1
ATOM 694 O O . SER A 1 89 ? -20.622 -1.947 52.447 1.00 81.31 89 SER A O 1
ATOM 696 N N . GLU A 1 90 ? -22.342 -1.375 51.120 1.00 82.06 90 GLU A N 1
ATOM 697 C CA . GLU A 1 9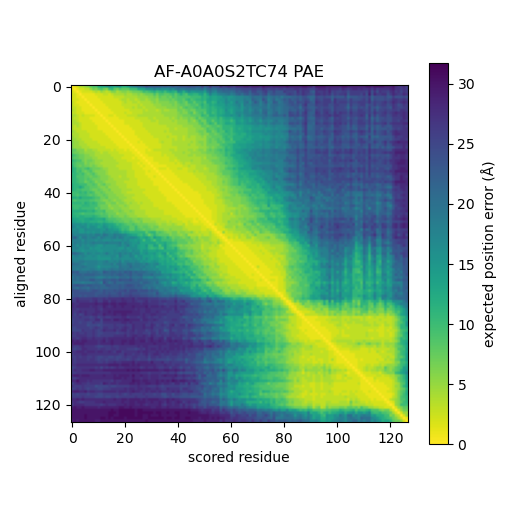0 ? -23.160 -0.749 52.172 1.00 82.06 90 GLU A CA 1
ATOM 698 C C . GLU A 1 90 ? -23.574 -1.756 53.260 1.00 82.06 90 GLU A C 1
ATOM 700 O O . GLU A 1 90 ? -23.533 -1.461 54.456 1.00 82.06 90 GLU A O 1
ATOM 705 N N . ALA A 1 91 ? -23.931 -2.982 52.867 1.00 84.88 91 ALA A N 1
ATOM 706 C CA . ALA A 1 91 ? -24.265 -4.051 53.803 1.00 84.88 91 ALA A CA 1
ATOM 707 C C . ALA A 1 91 ? -23.085 -4.445 54.703 1.00 84.88 91 ALA A C 1
ATOM 709 O O . ALA A 1 91 ? -23.285 -4.718 55.887 1.00 84.88 91 ALA A O 1
ATOM 710 N N . ILE A 1 92 ? -21.860 -4.460 54.169 1.00 84.44 92 ILE A N 1
ATOM 711 C CA . ILE A 1 92 ? -20.645 -4.753 54.938 1.00 84.44 92 ILE A CA 1
ATOM 712 C C . ILE A 1 92 ? -20.360 -3.640 55.956 1.00 84.44 92 ILE A C 1
ATOM 714 O O . ILE A 1 92 ? -20.050 -3.952 57.106 1.00 84.44 92 ILE A O 1
ATOM 718 N N . GLU A 1 93 ? -20.522 -2.363 55.594 1.00 85.19 93 GLU A N 1
ATOM 719 C CA . GLU A 1 93 ? -20.393 -1.245 56.547 1.00 85.19 93 GLU A CA 1
ATOM 720 C C . GLU A 1 93 ? -21.434 -1.319 57.679 1.00 85.19 93 GLU A C 1
ATOM 722 O O . GLU A 1 93 ? -21.120 -1.074 58.850 1.00 85.19 93 GLU A O 1
ATOM 727 N N . LEU A 1 94 ? -22.670 -1.717 57.359 1.00 85.81 94 LEU A N 1
ATOM 728 C CA . LEU A 1 94 ? -23.722 -1.939 58.353 1.00 85.81 94 LEU A CA 1
ATOM 729 C C . LEU A 1 94 ? -23.381 -3.100 59.298 1.00 85.81 94 LEU A C 1
ATOM 731 O O . LEU A 1 94 ? -23.557 -2.964 60.509 1.00 85.81 94 LEU A O 1
ATOM 735 N N . ILE A 1 95 ? -22.843 -4.211 58.781 1.00 88.50 95 ILE A N 1
ATOM 736 C CA . ILE A 1 95 ? -22.365 -5.336 59.605 1.00 88.50 95 ILE A CA 1
ATOM 737 C C . ILE A 1 95 ? -21.257 -4.872 60.557 1.00 88.50 95 ILE A C 1
ATOM 739 O O . ILE A 1 95 ? -21.321 -5.168 61.748 1.00 88.50 95 ILE A O 1
ATOM 743 N N . GLN A 1 96 ? -20.281 -4.099 60.066 1.00 84.25 96 GLN A N 1
ATOM 744 C CA . GLN A 1 96 ? -19.201 -3.542 60.896 1.00 84.25 96 GLN A CA 1
ATOM 745 C C . GLN A 1 96 ? -19.725 -2.588 61.979 1.00 84.25 96 GLN A C 1
ATOM 747 O O . GLN A 1 96 ? -19.148 -2.492 63.059 1.00 84.25 96 GLN A O 1
ATOM 752 N N . SER A 1 97 ? -20.849 -1.922 61.713 1.00 85.81 97 SER A N 1
ATOM 753 C CA . SER A 1 97 ? -21.557 -1.073 62.677 1.00 85.81 97 SER A CA 1
ATOM 754 C C . SER A 1 97 ? -22.444 -1.863 63.657 1.00 85.81 97 SER A C 1
ATOM 756 O O . SER A 1 97 ? -23.090 -1.263 64.517 1.00 85.81 97 SER A O 1
ATOM 758 N N . GLY A 1 98 ? -22.481 -3.197 63.554 1.00 83.69 98 GLY A N 1
ATOM 759 C CA . GLY A 1 98 ? -23.245 -4.088 64.430 1.00 83.69 98 GLY A CA 1
ATOM 760 C C . GLY A 1 98 ? -24.707 -4.300 64.023 1.00 83.69 98 GLY A C 1
ATOM 761 O O . GLY A 1 98 ? -25.511 -4.717 64.859 1.00 83.69 98 GLY A O 1
ATOM 762 N N . ALA A 1 99 ? -25.074 -4.004 62.773 1.00 86.31 99 ALA A N 1
ATOM 763 C CA . ALA A 1 99 ? -26.431 -4.209 62.274 1.00 86.31 99 ALA A CA 1
ATOM 764 C C . ALA A 1 99 ? -26.826 -5.695 62.266 1.00 86.31 99 ALA A C 1
ATOM 766 O O . ALA A 1 99 ? -26.005 -6.592 62.078 1.00 86.31 99 ALA A O 1
ATOM 767 N N . SER A 1 100 ? -28.117 -5.963 62.443 1.00 85.88 100 SER A N 1
ATOM 768 C CA . SER A 1 100 ? -28.684 -7.317 62.466 1.00 85.88 100 SER A CA 1
ATOM 769 C C . SER A 1 100 ? -29.086 -7.816 61.071 1.00 85.88 100 SER A C 1
ATOM 771 O O . SER A 1 100 ? -29.361 -7.032 60.165 1.00 85.88 100 SER A O 1
ATOM 773 N N . VAL A 1 101 ? -29.217 -9.138 60.894 1.00 85.25 101 VAL A N 1
ATOM 774 C CA . VAL A 1 101 ? -29.647 -9.757 59.618 1.00 85.25 101 VAL A CA 1
ATOM 775 C C . VAL A 1 101 ? -30.974 -9.168 59.103 1.00 85.25 101 VAL A C 1
ATOM 777 O O . VAL A 1 101 ? -31.136 -8.979 57.901 1.00 85.25 101 VAL A O 1
ATOM 780 N N . ASP A 1 102 ? -31.909 -8.811 59.990 1.00 86.75 102 ASP A N 1
ATOM 781 C CA . ASP A 1 102 ? -33.190 -8.189 59.612 1.00 86.75 102 ASP A CA 1
ATOM 782 C C . ASP A 1 102 ? -33.060 -6.736 59.118 1.00 86.75 102 ASP A C 1
ATOM 784 O O . ASP A 1 102 ? -33.957 -6.227 58.440 1.00 86.75 102 ASP A O 1
ATOM 788 N N . GLU A 1 103 ? -31.983 -6.033 59.464 1.00 83.69 103 GLU A N 1
ATOM 789 C CA . GLU A 1 103 ? -31.689 -4.696 58.935 1.00 83.69 103 GLU A CA 1
ATOM 790 C C . GLU A 1 103 ? -31.067 -4.789 57.545 1.00 83.69 103 GLU A C 1
ATOM 792 O O . GLU A 1 103 ? -31.527 -4.095 56.641 1.00 83.69 103 GLU A O 1
ATOM 797 N N . LEU A 1 104 ? -30.143 -5.730 57.324 1.00 85.94 104 LEU A N 1
ATOM 798 C CA . LEU A 1 104 ? -29.609 -6.008 55.987 1.00 85.94 104 LEU A CA 1
ATOM 799 C C . LEU A 1 104 ? -30.710 -6.418 54.996 1.00 85.94 104 LEU A C 1
ATOM 801 O O . LEU A 1 104 ? -30.748 -5.932 53.868 1.00 85.94 104 LEU A O 1
ATOM 805 N N . VAL A 1 105 ? -31.660 -7.256 55.424 1.00 87.00 105 VAL A N 1
ATOM 806 C CA . VAL A 1 105 ? -32.797 -7.662 54.577 1.00 87.00 105 VAL A CA 1
ATOM 807 C C . VAL A 1 105 ? -33.703 -6.476 54.225 1.00 87.00 105 VAL A C 1
ATOM 809 O O . VAL A 1 105 ? -34.223 -6.396 53.112 1.00 87.00 105 VAL A O 1
ATOM 812 N N . ARG A 1 106 ? -33.872 -5.512 55.140 1.00 84.81 106 ARG A N 1
ATOM 813 C CA . ARG A 1 106 ? -34.630 -4.277 54.871 1.00 84.81 106 ARG A CA 1
ATOM 814 C C . ARG A 1 106 ? -33.933 -3.346 53.880 1.00 84.81 106 ARG A C 1
ATOM 816 O O . ARG A 1 106 ? -34.625 -2.590 53.204 1.00 84.81 106 ARG A O 1
ATOM 823 N N . HIS A 1 107 ? -32.612 -3.439 53.760 1.00 78.56 107 HIS A N 1
ATOM 824 C CA . HIS A 1 107 ? -31.808 -2.688 52.795 1.00 78.56 107 HIS A CA 1
ATOM 825 C C . HIS A 1 107 ? -31.725 -3.339 51.403 1.00 78.56 107 HIS A C 1
ATOM 827 O O . HIS A 1 107 ? -31.029 -2.827 50.532 1.00 78.56 107 HIS A O 1
ATOM 833 N N . GLY A 1 108 ? -32.484 -4.413 51.154 1.00 77.75 108 GLY A N 1
ATOM 834 C CA . GLY A 1 108 ? -32.653 -4.984 49.814 1.00 77.75 108 GLY A CA 1
ATOM 835 C C . GLY A 1 108 ? -31.917 -6.300 49.569 1.00 77.75 108 GLY A C 1
ATOM 836 O O . GLY A 1 108 ? -32.019 -6.835 48.466 1.00 77.75 108 GLY A O 1
ATOM 837 N N . LEU A 1 109 ? -31.240 -6.859 50.578 1.00 86.19 109 LEU A N 1
ATOM 838 C CA . LEU A 1 109 ? -30.625 -8.184 50.478 1.00 86.19 109 LEU A CA 1
ATOM 839 C C . LEU A 1 109 ? -31.634 -9.305 50.724 1.00 86.19 109 LEU A C 1
ATOM 841 O O . LEU A 1 109 ? -32.542 -9.194 51.554 1.00 86.19 109 LEU A O 1
ATOM 845 N N . ARG A 1 110 ? -31.445 -10.445 50.054 1.00 86.19 110 ARG A N 1
ATOM 846 C CA . ARG A 1 110 ? -32.187 -11.657 50.419 1.00 86.19 110 ARG A CA 1
ATOM 847 C C . ARG A 1 110 ? -31.698 -12.161 51.767 1.00 86.19 110 ARG A C 1
ATOM 849 O O . ARG A 1 110 ? -30.535 -11.993 52.130 1.00 86.19 110 ARG A O 1
ATOM 856 N N . ARG A 1 111 ? -32.575 -12.845 52.503 1.00 86.12 111 ARG A N 1
ATOM 857 C CA . ARG A 1 111 ? -32.220 -13.380 53.824 1.00 86.12 111 ARG A CA 1
ATOM 858 C C . ARG A 1 111 ? -31.019 -14.324 53.769 1.00 86.12 111 ARG A C 1
ATOM 860 O O . ARG A 1 111 ? -30.141 -14.231 54.616 1.00 86.12 111 ARG A O 1
ATOM 867 N N . GLU A 1 112 ? -30.948 -15.157 52.734 1.00 87.44 112 GLU A N 1
ATOM 868 C CA . GLU A 1 112 ? -29.822 -16.071 52.505 1.00 87.44 112 GLU A CA 1
ATOM 869 C C . GLU A 1 112 ? -28.492 -15.324 52.279 1.00 87.44 112 GLU A C 1
ATOM 871 O O . GLU A 1 112 ? -27.449 -15.753 52.769 1.00 87.44 112 GLU A O 1
ATOM 876 N N . GLU A 1 113 ? -28.524 -14.187 51.576 1.00 85.19 113 GLU A N 1
ATOM 877 C CA . GLU A 1 113 ? -27.345 -13.356 51.289 1.00 85.19 113 GLU A CA 1
ATOM 878 C C . GLU A 1 113 ? -26.885 -12.589 52.533 1.00 85.19 113 GLU A C 1
ATOM 880 O O . GLU A 1 113 ? -25.695 -12.565 52.843 1.00 85.19 113 GLU A O 1
ATOM 885 N N . ALA A 1 114 ? -27.827 -12.022 53.292 1.00 88.94 114 ALA A N 1
ATOM 886 C CA . ALA A 1 114 ? -27.540 -11.331 54.546 1.00 88.94 114 ALA A CA 1
ATOM 887 C C . ALA A 1 114 ? -26.921 -12.275 55.593 1.00 88.94 114 ALA A C 1
ATOM 889 O O . ALA A 1 114 ? -25.966 -11.907 56.275 1.00 88.94 114 ALA A O 1
ATOM 890 N N . GLU A 1 115 ? -27.423 -13.509 55.703 1.00 87.31 115 GLU A N 1
ATOM 891 C CA . GLU A 1 115 ? -26.856 -14.522 56.600 1.00 87.31 115 GLU A CA 1
ATOM 892 C C . GLU A 1 115 ? -25.445 -14.957 56.183 1.00 87.31 115 GLU A C 1
ATOM 894 O O . GLU A 1 115 ? -24.594 -15.181 57.047 1.00 87.31 115 GLU A O 1
ATOM 899 N N . LEU A 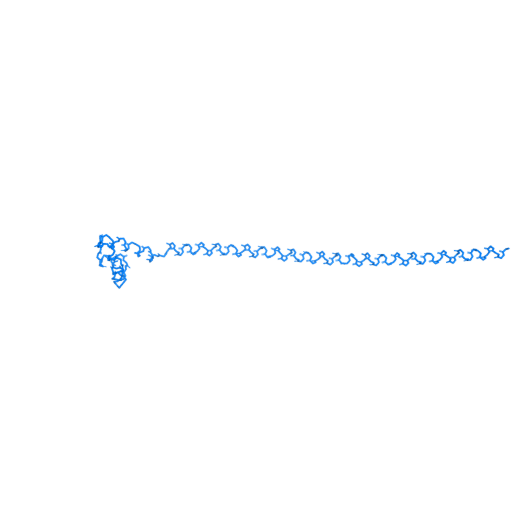1 116 ? -25.173 -15.063 54.877 1.00 87.00 116 LEU A N 1
ATOM 900 C CA . LEU A 1 116 ? -23.842 -15.387 54.364 1.00 87.00 116 LEU A CA 1
ATOM 901 C C . LEU A 1 116 ? -22.833 -14.269 54.662 1.00 87.00 116 LEU A C 1
ATOM 903 O O . LEU A 1 11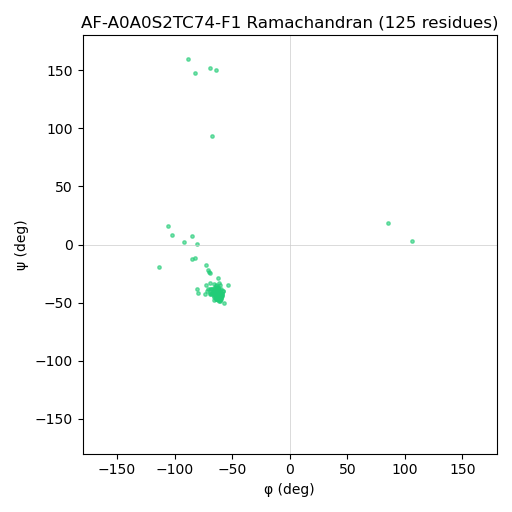6 ? -21.754 -14.548 55.182 1.00 87.00 116 LEU A O 1
ATOM 907 N N . LEU A 1 117 ? -23.190 -13.014 54.377 1.00 86.62 117 LEU A N 1
ATOM 908 C CA . LEU A 1 117 ? -22.323 -11.856 54.626 1.00 86.62 117 LEU A CA 1
ATOM 909 C C . LEU A 1 117 ? -22.040 -11.665 56.114 1.00 86.62 117 LEU A C 1
ATOM 911 O O . LEU A 1 117 ? -20.898 -11.411 56.484 1.00 86.62 117 LEU A O 1
ATOM 915 N N . MET A 1 118 ? -23.045 -11.858 56.972 1.00 86.25 118 MET A N 1
ATOM 916 C CA . MET A 1 118 ? -22.877 -11.795 58.426 1.00 86.25 118 MET A CA 1
ATOM 917 C C . MET A 1 118 ? -21.867 -12.835 58.926 1.00 86.25 118 MET A C 1
ATOM 919 O O . MET A 1 118 ? -21.065 -12.545 59.806 1.00 86.25 118 MET A O 1
ATOM 923 N N . ARG A 1 119 ? -21.859 -14.041 58.346 1.00 84.81 119 ARG A N 1
ATOM 924 C CA . ARG A 1 119 ? -20.880 -15.084 58.697 1.00 84.81 119 ARG A CA 1
ATOM 925 C C . ARG A 1 119 ? -19.481 -14.790 58.168 1.00 84.81 119 ARG A C 1
ATOM 927 O O . ARG A 1 119 ? -18.510 -15.165 58.812 1.00 84.81 119 ARG A O 1
ATOM 934 N N . LEU A 1 120 ? -19.374 -14.168 56.995 1.00 83.56 120 LEU A N 1
ATOM 935 C CA . LEU A 1 120 ? -18.086 -13.897 56.359 1.00 83.56 120 LEU A CA 1
ATOM 936 C C . LEU A 1 120 ? -17.393 -12.652 56.937 1.00 83.56 120 LEU A C 1
ATOM 938 O O . LEU A 1 120 ? -16.176 -12.656 57.095 1.00 83.56 120 LEU A O 1
ATOM 942 N N . HIS A 1 121 ? -18.161 -11.608 57.258 1.00 82.12 121 HIS A N 1
ATOM 943 C CA . HIS A 1 121 ? -17.650 -10.296 57.673 1.00 82.12 121 HIS A CA 1
ATOM 944 C C . HIS A 1 121 ? -17.964 -9.926 59.130 1.00 82.12 121 HIS A C 1
ATOM 946 O O . HIS A 1 121 ? -17.280 -9.073 59.688 1.00 82.12 121 HIS A O 1
ATOM 952 N N . GLY A 1 122 ? -18.947 -10.564 59.776 1.00 72.00 122 GLY A N 1
ATOM 953 C CA . GLY A 1 122 ? -19.320 -10.265 61.166 1.00 72.00 122 GLY A CA 1
ATOM 954 C C . GLY A 1 122 ? -18.321 -10.762 62.216 1.00 72.00 122 GLY A C 1
ATOM 955 O O . GLY A 1 122 ? -18.326 -10.269 63.338 1.00 72.00 122 GLY A O 1
ATOM 956 N N . GLU A 1 123 ? -17.427 -11.695 61.868 1.00 63.91 123 GLU A N 1
ATOM 957 C CA . GLU A 1 123 ? -16.367 -12.153 62.785 1.00 63.91 123 GLU A CA 1
ATOM 958 C C . GLU A 1 123 ? -15.114 -11.263 62.766 1.00 63.91 123 GLU A C 1
ATOM 960 O O . GLU A 1 123 ? -14.281 -11.366 63.660 1.00 63.91 123 GLU A O 1
ATOM 965 N N . GLN A 1 124 ? -14.977 -10.353 61.793 1.00 56.75 124 GLN A N 1
ATOM 966 C CA . GLN A 1 124 ? -13.847 -9.414 61.732 1.00 56.75 124 GLN A CA 1
ATOM 967 C C . GLN A 1 124 ? -14.024 -8.177 62.632 1.00 56.75 124 GLN A C 1
ATOM 969 O O . GLN A 1 124 ? -13.061 -7.445 62.831 1.00 56.75 124 GLN A O 1
ATOM 974 N N . SER A 1 125 ? -15.219 -7.934 63.186 1.00 50.22 125 SER A N 1
ATOM 975 C CA . SER A 1 125 ? -15.521 -6.772 64.043 1.00 50.22 125 SER A CA 1
ATOM 976 C C . SER A 1 125 ? -15.572 -7.088 65.547 1.00 50.22 125 SER A C 1
ATOM 978 O O . SER A 1 125 ? -16.015 -6.249 66.327 1.00 50.22 125 SER A O 1
ATOM 980 N N . LEU A 1 126 ? -15.193 -8.304 65.957 1.00 46.91 126 LEU A N 1
ATOM 981 C CA . LEU A 1 126 ? -15.261 -8.786 67.346 1.00 46.91 126 LEU A CA 1
ATOM 982 C C . LEU A 1 126 ? -13.891 -8.859 68.053 1.00 46.91 126 LEU A C 1
ATOM 984 O O . LEU A 1 126 ? -13.806 -9.474 69.116 1.00 46.91 126 LEU A O 1
ATOM 988 N N . ASP A 1 127 ? -12.864 -8.206 67.499 1.00 38.88 127 ASP A N 1
ATOM 989 C CA . ASP A 1 127 ? -11.539 -8.020 68.119 1.00 38.88 127 ASP A CA 1
ATOM 990 C C . ASP A 1 127 ? -11.295 -6.539 68.472 1.00 38.88 127 ASP A C 1
ATOM 992 O O . ASP A 1 127 ? -11.558 -5.670 67.604 1.00 38.88 127 ASP A O 1
#

Foldseek 3Di:
DVVVVVVVVVVVVVVVVVVVVVVVVVVVVVVVVVVVVVVVVVVVVVVVVVVVVVVVVVVVVVVVVVVVVVVVVVVVVCVVPVVVVVLLVVLLVCLLVVHDLVVSVVSPDDSVRSVVSCVVRNVVNPD